Protein AF-A0A368FA22-F1 (afdb_monomer)

Organism: Ancylostoma caninum (NCBI:txid29170)

Sequence (167 aa):
MIFDVFRFVTGVINRKKVISFERFIWRFCRGKVFVRTADIGERTELFESKKTDDKAVFILFFSGEQLRSRVQKICNGFHGVIYNCPENTKERAHLLAQINAQVADMQNVINKTLDYRRKIIFAASLSVKKWTIMLLKLKSIFHTLNMFSVDVTHKCLIAECWVPTVD

Mean predicted aligned error: 8.81 Å

Structure (mmCIF, N/CA/C/O backbone):
data_AF-A0A368FA22-F1
#
_entry.id   AF-A0A368FA22-F1
#
loop_
_atom_site.group_PDB
_atom_site.id
_atom_site.type_symbol
_atom_site.label_atom_id
_atom_site.label_alt_id
_atom_site.label_comp_id
_atom_site.label_asym_id
_atom_site.label_entity_id
_atom_site.label_seq_id
_atom_site.pdbx_PDB_ins_code
_atom_site.Cartn_x
_atom_site.Cartn_y
_atom_site.Cartn_z
_atom_site.occupancy
_atom_site.B_iso_or_equiv
_atom_site.auth_seq_id
_atom_site.auth_comp_id
_atom_site.auth_asym_id
_atom_site.auth_atom_id
_atom_site.pdbx_PDB_model_num
ATOM 1 N N . MET A 1 1 ? -12.678 -6.305 46.153 1.00 34.00 1 MET A N 1
ATOM 2 C CA . MET A 1 1 ? -13.417 -5.340 45.314 1.00 34.00 1 MET A CA 1
ATOM 3 C C . MET A 1 1 ? -12.829 -5.438 43.909 1.00 34.00 1 MET A C 1
ATOM 5 O O . MET A 1 1 ? -11.773 -4.878 43.659 1.00 34.00 1 MET A O 1
ATOM 9 N N . ILE A 1 2 ? -13.394 -6.293 43.052 1.00 41.88 2 ILE A N 1
ATOM 10 C CA . ILE A 1 2 ? -12.909 -6.464 41.674 1.00 41.88 2 ILE A CA 1
ATOM 11 C C . ILE A 1 2 ? -13.526 -5.317 40.881 1.00 41.88 2 ILE A C 1
ATOM 13 O O . ILE A 1 2 ? -14.724 -5.331 40.619 1.00 41.88 2 ILE A O 1
ATOM 17 N N . PHE A 1 3 ? -12.738 -4.285 40.585 1.00 46.44 3 PHE A N 1
ATOM 18 C CA . PHE A 1 3 ? -13.146 -3.298 39.594 1.00 46.44 3 PHE A CA 1
ATOM 19 C C . PHE A 1 3 ? -13.283 -4.033 38.262 1.00 46.44 3 PHE A C 1
ATOM 21 O O . PHE A 1 3 ? -12.316 -4.609 37.764 1.00 46.44 3 PHE A O 1
ATOM 28 N N . ASP A 1 4 ? -14.496 -4.056 37.722 1.00 53.34 4 ASP A N 1
ATOM 29 C CA . ASP A 1 4 ? -14.777 -4.545 36.379 1.00 53.34 4 ASP A CA 1
ATOM 30 C C . ASP A 1 4 ? -14.056 -3.612 35.390 1.00 53.34 4 ASP A C 1
ATOM 32 O O . ASP A 1 4 ? -14.541 -2.531 35.052 1.00 53.34 4 ASP A O 1
ATOM 36 N N . VAL A 1 5 ? -12.822 -3.959 35.009 1.00 66.44 5 VAL A N 1
ATOM 37 C CA . VAL A 1 5 ? -12.033 -3.153 34.071 1.00 66.44 5 VAL A CA 1
ATOM 38 C C . VAL A 1 5 ? -12.689 -3.272 32.701 1.00 66.44 5 VAL A C 1
ATOM 40 O O . VAL A 1 5 ? -12.592 -4.311 32.045 1.00 66.44 5 VAL A O 1
ATOM 43 N N . PHE A 1 6 ? -13.361 -2.205 32.263 1.00 72.50 6 PHE A N 1
ATOM 44 C CA . PHE A 1 6 ? -13.891 -2.108 30.907 1.00 72.50 6 PHE A CA 1
ATOM 45 C C . PHE A 1 6 ? -12.752 -2.246 29.898 1.00 72.50 6 PHE A C 1
ATOM 47 O O . PHE A 1 6 ? -11.806 -1.460 29.893 1.00 72.50 6 PHE A O 1
ATOM 54 N N . ARG A 1 7 ? -12.860 -3.250 29.029 1.00 87.25 7 ARG A N 1
ATOM 55 C CA . ARG A 1 7 ? -11.934 -3.473 27.921 1.00 87.25 7 ARG A CA 1
ATOM 56 C C . ARG A 1 7 ? -12.570 -2.986 26.633 1.00 87.25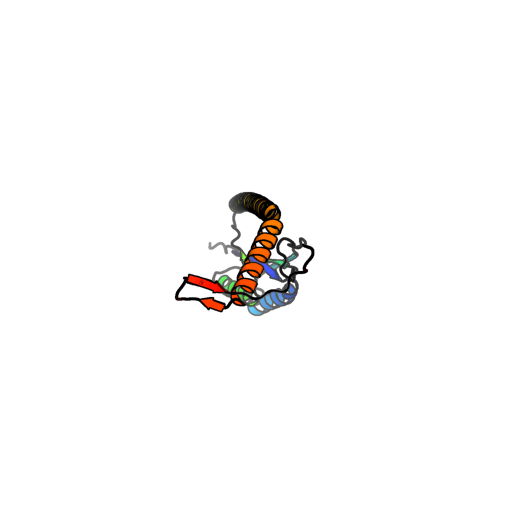 7 ARG A C 1
ATOM 58 O O . ARG A 1 7 ? -13.796 -2.917 26.507 1.00 87.25 7 ARG A O 1
ATOM 65 N N . PHE A 1 8 ? -11.728 -2.672 25.659 1.00 91.94 8 PHE A N 1
ATOM 66 C CA . PHE A 1 8 ? -12.205 -2.308 24.339 1.00 91.94 8 PHE A CA 1
ATOM 67 C C . PHE A 1 8 ? -11.395 -2.955 23.220 1.00 91.94 8 PHE A C 1
ATOM 69 O O . PHE A 1 8 ? -10.251 -3.372 23.395 1.00 91.94 8 PHE A O 1
ATOM 76 N N . VAL A 1 9 ? -12.020 -3.042 22.050 1.00 93.12 9 VAL A N 1
ATOM 77 C CA . VAL A 1 9 ? -11.388 -3.438 20.789 1.00 93.12 9 VAL A CA 1
ATOM 78 C C . VAL A 1 9 ? -11.662 -2.351 19.763 1.00 93.12 9 VAL A C 1
ATOM 80 O O . VAL A 1 9 ? -12.808 -1.938 19.586 1.00 93.12 9 VAL A O 1
ATOM 83 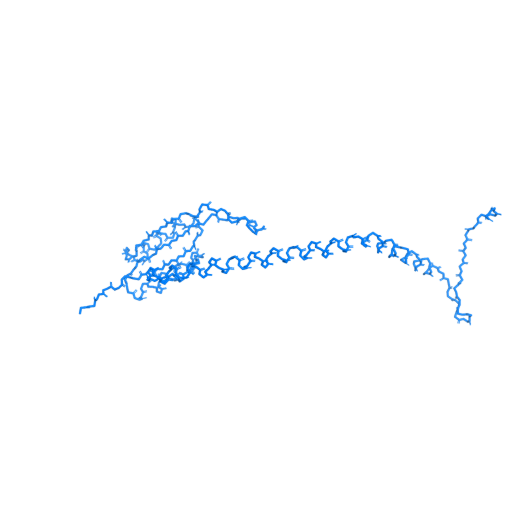N N . THR A 1 10 ? -10.612 -1.905 19.081 1.00 95.12 10 THR A N 1
ATOM 84 C CA . THR A 1 10 ? -10.684 -0.920 17.997 1.00 95.12 10 THR A CA 1
ATOM 85 C C . THR A 1 10 ? -10.340 -1.553 16.663 1.00 95.12 10 THR A C 1
ATOM 87 O O . THR A 1 10 ? -9.500 -2.451 16.591 1.00 95.12 10 THR A O 1
ATOM 90 N N . GLY A 1 11 ? -10.944 -1.064 15.589 1.00 94.81 11 GLY A N 1
ATOM 91 C CA . GLY A 1 11 ? -10.630 -1.548 14.256 1.00 94.81 11 GLY A CA 1
ATOM 92 C C . GLY A 1 11 ? -11.225 -0.704 13.143 1.00 94.81 11 GLY A C 1
ATOM 93 O O . GLY A 1 11 ? -11.843 0.332 13.383 1.00 94.81 11 GLY A O 1
ATOM 94 N N . VAL A 1 12 ? -11.022 -1.170 11.916 1.00 94.44 12 VAL A N 1
ATOM 95 C CA . VAL A 1 12 ? -11.534 -0.557 10.690 1.00 94.44 12 VAL A CA 1
ATOM 96 C C . VAL A 1 12 ? -12.355 -1.585 9.920 1.00 94.44 12 VAL A C 1
ATOM 98 O O . VAL A 1 12 ? -11.951 -2.740 9.784 1.00 94.44 12 VAL A O 1
ATOM 101 N N . ILE A 1 13 ? -13.506 -1.168 9.400 1.00 94.19 13 ILE A N 1
ATOM 102 C CA . ILE A 1 13 ? -14.427 -1.992 8.611 1.00 94.19 13 ILE A CA 1
ATOM 103 C C . ILE A 1 13 ? -14.883 -1.232 7.358 1.00 94.19 13 ILE A C 1
ATOM 105 O O . ILE A 1 13 ? -14.858 -0.004 7.315 1.00 94.19 13 ILE A O 1
ATOM 109 N N . ASN A 1 14 ? -15.308 -1.955 6.320 1.00 92.31 14 ASN A N 1
ATOM 110 C CA . ASN A 1 14 ? -15.964 -1.345 5.162 1.00 92.31 14 ASN A CA 1
ATOM 111 C C . ASN A 1 14 ? -17.293 -0.697 5.591 1.00 92.31 14 ASN A C 1
ATOM 113 O O . ASN A 1 14 ? -18.132 -1.349 6.222 1.00 92.31 14 ASN A O 1
ATOM 117 N N . ARG A 1 15 ? -17.506 0.563 5.202 1.00 92.06 15 ARG A N 1
ATOM 118 C CA . ARG A 1 15 ? -18.664 1.382 5.583 1.00 92.06 15 ARG A CA 1
ATOM 119 C C . ARG A 1 15 ? -19.997 0.725 5.223 1.00 92.06 15 ARG A C 1
ATOM 121 O O . ARG A 1 15 ? -20.938 0.762 6.009 1.00 92.06 15 ARG A O 1
ATOM 128 N N . LYS A 1 16 ? -20.057 0.006 4.097 1.00 92.69 16 LYS A N 1
ATOM 129 C CA . LYS A 1 16 ? -21.258 -0.727 3.649 1.00 92.69 16 LYS A CA 1
ATOM 130 C C . LYS A 1 16 ? -21.691 -1.828 4.623 1.00 92.69 16 LYS A C 1
ATOM 132 O O . LYS A 1 16 ? -22.843 -2.247 4.601 1.00 92.69 16 LYS A O 1
ATOM 137 N N . LYS A 1 17 ? -20.774 -2.322 5.461 1.00 93.88 17 LYS A N 1
ATOM 138 C CA . LYS A 1 17 ? -21.023 -3.410 6.416 1.00 93.88 17 LYS A CA 1
ATOM 139 C C . LYS A 1 17 ? -21.333 -2.921 7.831 1.00 93.88 17 LYS A C 1
ATOM 141 O O . LYS A 1 17 ? -21.720 -3.753 8.647 1.00 93.88 17 LYS A O 1
ATOM 146 N N . VAL A 1 18 ? -21.204 -1.622 8.122 1.00 95.12 18 VAL A N 1
ATOM 147 C CA . VAL A 1 18 ? -21.339 -1.059 9.482 1.00 95.12 18 VAL A CA 1
ATOM 148 C C . VAL A 1 18 ? -22.686 -1.415 10.113 1.00 95.12 18 VAL A C 1
ATOM 150 O O . VAL A 1 18 ? -22.717 -2.014 11.183 1.00 95.12 18 VAL A O 1
ATOM 153 N N . ILE A 1 19 ? -23.796 -1.166 9.412 1.00 95.75 19 ILE A N 1
ATOM 154 C CA . ILE A 1 19 ? -25.146 -1.428 9.942 1.00 95.75 19 ILE A CA 1
ATOM 155 C C . ILE A 1 19 ? -25.345 -2.922 10.248 1.00 95.75 19 ILE A C 1
ATOM 157 O O . ILE A 1 19 ? -25.886 -3.295 11.291 1.00 95.75 19 ILE A O 1
ATOM 161 N N . SER A 1 20 ? -24.905 -3.801 9.343 1.00 96.44 20 SER A N 1
ATOM 162 C CA . SER A 1 20 ? -25.000 -5.253 9.532 1.00 96.44 20 SER A CA 1
ATOM 163 C C . SER A 1 20 ? -24.121 -5.737 10.687 1.00 96.44 20 SER A C 1
ATOM 165 O O . SER A 1 20 ? -24.539 -6.607 11.449 1.00 96.44 20 SER A O 1
ATOM 167 N N . PHE A 1 21 ? -22.931 -5.157 10.834 1.00 96.25 21 PHE A N 1
ATOM 168 C CA . PHE A 1 21 ? -21.982 -5.456 11.901 1.00 96.25 21 PHE A CA 1
ATOM 169 C C . PHE A 1 21 ? -22.537 -5.080 13.279 1.00 96.25 21 PHE A C 1
ATOM 171 O O . PHE A 1 21 ? -22.571 -5.928 14.172 1.00 96.25 21 PHE A O 1
ATOM 178 N N . GLU A 1 22 ? -23.063 -3.863 13.438 1.00 94.81 22 GLU A N 1
ATOM 179 C CA . GLU A 1 22 ? -23.681 -3.402 14.688 1.00 94.81 22 GLU A CA 1
ATOM 180 C C . GLU A 1 22 ? -24.867 -4.278 15.098 1.00 94.81 22 GLU A C 1
ATOM 182 O O . GLU A 1 22 ? -24.942 -4.751 16.236 1.00 94.81 22 GLU A O 1
ATOM 187 N N . ARG A 1 23 ? -25.773 -4.569 14.154 1.00 94.94 23 ARG A N 1
ATOM 188 C CA . ARG A 1 23 ? -26.931 -5.443 14.399 1.00 94.94 23 ARG A CA 1
ATOM 189 C C . ARG A 1 23 ? -26.506 -6.851 14.805 1.00 94.94 23 ARG A C 1
ATOM 191 O O . ARG A 1 23 ? -27.140 -7.449 15.677 1.00 94.94 23 ARG A O 1
ATOM 198 N N . PHE A 1 24 ? -25.462 -7.393 14.179 1.00 95.69 24 PHE A N 1
ATOM 199 C CA . PHE A 1 24 ? -24.959 -8.724 14.503 1.00 95.69 24 PHE A CA 1
ATOM 200 C C . PHE A 1 24 ? -24.349 -8.765 15.904 1.00 95.69 24 PHE A C 1
ATOM 202 O O . PHE A 1 24 ? -24.705 -9.644 16.688 1.00 95.69 24 PHE A O 1
ATOM 209 N N . ILE A 1 25 ? -23.495 -7.794 16.249 1.00 94.62 25 ILE A N 1
ATOM 210 C CA . ILE A 1 25 ? -22.918 -7.676 17.594 1.00 94.62 25 ILE A CA 1
ATOM 211 C C . ILE A 1 25 ? -24.022 -7.569 18.640 1.00 94.62 25 ILE A C 1
ATOM 213 O O . ILE A 1 25 ? -24.014 -8.329 19.608 1.00 94.62 25 ILE A O 1
ATOM 217 N N . TRP A 1 26 ? -25.004 -6.691 18.429 1.00 92.69 26 TRP A N 1
ATOM 218 C CA . TRP A 1 26 ? -26.107 -6.507 19.369 1.00 92.69 26 TRP A CA 1
ATOM 219 C C . TRP A 1 26 ? -26.850 -7.818 19.654 1.00 92.69 26 TRP A C 1
ATOM 221 O O . TRP A 1 26 ? -27.044 -8.190 20.815 1.00 92.69 26 TRP A O 1
ATOM 231 N N . ARG A 1 27 ? -27.215 -8.555 18.596 1.00 93.88 27 ARG A N 1
ATOM 232 C CA . ARG A 1 27 ? -27.946 -9.828 18.696 1.00 93.88 27 ARG A CA 1
ATOM 233 C C . ARG A 1 27 ? -27.102 -10.937 19.319 1.00 93.88 27 ARG A C 1
ATOM 235 O O . ARG A 1 27 ? -27.565 -11.616 20.233 1.00 93.88 27 ARG A O 1
ATOM 242 N N . PHE A 1 28 ? -25.870 -11.120 18.852 1.00 92.25 28 PHE A N 1
ATOM 243 C CA . PHE A 1 28 ? -25.010 -12.220 19.288 1.00 92.25 28 PHE A CA 1
ATOM 244 C C . PHE A 1 28 ? -24.509 -12.026 20.724 1.00 92.25 28 PHE A C 1
ATOM 246 O O . PHE A 1 28 ? -24.456 -12.972 21.512 1.00 92.25 28 PHE A O 1
ATOM 253 N N . CYS A 1 29 ? -24.184 -10.788 21.093 1.00 90.81 29 CYS A N 1
ATOM 254 C CA . CYS A 1 29 ? -23.708 -10.444 22.428 1.00 90.81 29 CYS A CA 1
ATOM 255 C C . CYS A 1 29 ? -24.840 -10.087 23.404 1.00 90.81 29 CYS A C 1
ATOM 257 O O . CYS A 1 29 ? -24.549 -9.780 24.559 1.00 90.81 29 CYS A O 1
ATOM 259 N N . ARG A 1 30 ? -26.113 -10.155 22.979 1.00 91.31 30 ARG A N 1
ATOM 260 C CA . ARG A 1 30 ? -27.308 -9.867 23.797 1.00 91.31 30 ARG A CA 1
ATOM 261 C C . ARG A 1 30 ? -27.236 -8.500 24.495 1.00 91.31 30 ARG A C 1
ATOM 263 O O . ARG A 1 30 ? -27.478 -8.403 25.693 1.00 91.31 30 ARG A O 1
ATOM 270 N N . GLY A 1 31 ? -26.815 -7.469 23.763 1.00 88.88 31 GLY A N 1
ATOM 271 C CA . GLY A 1 31 ? -26.686 -6.101 24.283 1.00 88.88 31 GLY A CA 1
ATOM 272 C C . GLY A 1 31 ? -25.536 -5.856 25.272 1.00 88.88 31 GLY A C 1
ATOM 273 O O . GLY A 1 31 ? -25.431 -4.762 25.810 1.00 88.88 31 GLY A O 1
ATOM 274 N N . LYS A 1 32 ? -24.643 -6.831 25.503 1.00 90.62 32 LYS A N 1
ATOM 275 C CA . LYS A 1 32 ? -23.499 -6.692 26.433 1.00 90.62 32 LYS A CA 1
ATOM 276 C C . LYS A 1 32 ? -22.282 -5.954 25.858 1.00 90.62 32 LYS A C 1
ATOM 278 O O . LYS A 1 32 ? -21.273 -5.826 26.545 1.00 90.62 32 LYS A O 1
ATOM 283 N N . VAL A 1 33 ? -22.342 -5.540 24.593 1.00 92.88 33 VAL A N 1
ATOM 284 C CA . VAL A 1 33 ? -21.248 -4.849 23.897 1.00 92.88 33 VAL A CA 1
ATOM 285 C C . VAL A 1 33 ? -21.770 -3.514 23.394 1.00 92.88 33 VAL A C 1
ATOM 287 O O . VAL A 1 33 ? -22.756 -3.477 22.657 1.00 92.88 33 VAL A O 1
ATOM 290 N N . PHE A 1 34 ? -21.097 -2.433 23.776 1.00 93.38 34 PHE A N 1
ATOM 291 C CA . PHE A 1 34 ? -21.415 -1.087 23.314 1.00 93.38 34 PHE A CA 1
ATOM 292 C C . PHE A 1 34 ? -20.552 -0.740 22.100 1.00 93.38 34 PHE A C 1
ATOM 294 O O . PHE A 1 34 ? -19.325 -0.829 22.166 1.00 93.38 34 PHE A O 1
ATOM 301 N N . VAL A 1 35 ? -21.192 -0.369 20.991 1.00 95.12 35 VAL A N 1
ATOM 302 C CA . VAL A 1 35 ? -20.535 -0.102 19.704 1.00 95.12 35 VAL A CA 1
ATOM 303 C C . VAL A 1 35 ? -20.581 1.388 19.399 1.00 95.12 35 VAL A C 1
ATOM 305 O O . VAL A 1 35 ? -21.622 2.027 19.548 1.00 95.12 35 VAL A O 1
ATOM 308 N N . ARG A 1 36 ? -19.455 1.949 18.957 1.00 96.19 36 ARG A N 1
ATOM 309 C CA . ARG A 1 36 ? -19.393 3.284 18.356 1.00 96.19 36 ARG A CA 1
ATOM 310 C C . ARG A 1 36 ? -18.599 3.210 17.067 1.00 96.19 36 ARG A C 1
ATOM 312 O O . ARG A 1 36 ? -17.526 2.608 17.042 1.00 96.19 36 ARG A O 1
ATOM 319 N N . THR A 1 37 ? -19.098 3.862 16.028 1.00 96.12 37 THR A N 1
ATOM 320 C CA . THR A 1 37 ? -18.416 3.967 14.739 1.00 96.12 37 THR A CA 1
ATOM 321 C C . THR A 1 37 ? -18.240 5.420 14.334 1.00 96.12 37 THR A C 1
ATOM 323 O O . THR A 1 37 ? -19.046 6.274 14.700 1.00 96.12 37 THR A O 1
ATOM 326 N N . ALA A 1 38 ? -17.194 5.697 13.564 1.00 95.94 38 ALA A N 1
ATOM 327 C CA . ALA A 1 38 ? -17.002 6.972 12.891 1.00 95.94 38 ALA A CA 1
ATOM 328 C C . ALA A 1 38 ? -16.481 6.724 11.474 1.00 95.94 38 ALA A C 1
ATOM 330 O O . ALA A 1 38 ? -15.644 5.850 11.245 1.00 95.94 38 ALA A O 1
ATOM 331 N N . ASP A 1 39 ? -17.002 7.475 10.514 1.00 93.69 39 ASP A N 1
ATOM 332 C CA . ASP A 1 39 ? -16.639 7.308 9.112 1.00 93.69 39 ASP A CA 1
ATOM 333 C C . ASP A 1 39 ? -15.273 7.934 8.815 1.00 93.69 39 ASP A C 1
ATOM 335 O O . ASP A 1 39 ? -14.950 9.011 9.316 1.00 93.69 39 ASP A O 1
ATOM 339 N N . ILE A 1 40 ? -14.471 7.268 7.983 1.00 90.00 40 ILE A N 1
ATOM 340 C CA . ILE A 1 40 ? -13.205 7.816 7.490 1.00 90.00 40 ILE A CA 1
ATOM 341 C C . ILE A 1 40 ? -13.521 8.602 6.216 1.00 90.00 40 ILE A C 1
ATOM 343 O O . ILE A 1 40 ? -13.903 8.017 5.204 1.00 90.00 40 ILE A O 1
ATOM 347 N N . GLY A 1 41 ? -13.401 9.931 6.287 1.00 80.44 41 GLY A N 1
ATOM 348 C CA . GLY A 1 41 ? -13.704 10.825 5.164 1.00 80.44 41 GLY A CA 1
ATOM 349 C C . GLY A 1 41 ? -12.612 10.878 4.091 1.00 80.44 41 GLY A C 1
ATOM 350 O O . GLY A 1 41 ? -12.910 11.130 2.926 1.00 80.44 41 GLY A O 1
ATOM 351 N N . GLU A 1 42 ? -11.358 10.621 4.463 1.00 75.25 42 GLU A N 1
ATOM 352 C CA . GLU A 1 42 ? -10.227 10.665 3.536 1.00 75.25 42 GLU A CA 1
ATOM 353 C C . GLU A 1 42 ? -10.194 9.422 2.641 1.00 75.25 42 GLU A C 1
ATOM 355 O O . GLU A 1 42 ? -10.048 8.287 3.105 1.00 75.25 42 GLU A O 1
ATOM 360 N N . ARG A 1 43 ? -10.294 9.635 1.326 1.00 63.91 43 ARG A N 1
ATOM 361 C CA . ARG A 1 43 ? -10.047 8.584 0.340 1.00 63.91 43 ARG A CA 1
ATOM 362 C C . ARG A 1 43 ? -8.545 8.355 0.244 1.00 63.91 43 ARG A C 1
ATOM 364 O O . ARG A 1 43 ? -7.791 9.247 -0.123 1.00 63.91 43 ARG A O 1
ATOM 371 N N 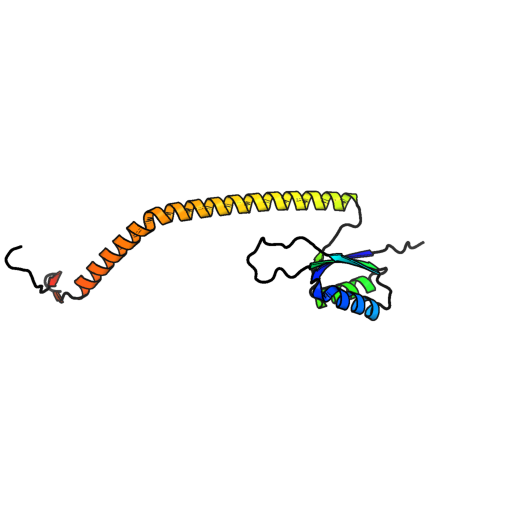. THR A 1 44 ? -8.095 7.146 0.568 1.00 58.69 44 THR A N 1
ATOM 372 C CA . THR A 1 44 ? -6.699 6.757 0.345 1.00 58.69 44 THR A CA 1
ATOM 373 C C . THR A 1 44 ? -6.476 6.555 -1.156 1.00 58.69 44 THR A C 1
ATOM 375 O O . THR A 1 44 ? -6.739 5.481 -1.688 1.00 58.69 44 THR A O 1
ATOM 378 N N . GLU A 1 45 ? -6.023 7.596 -1.850 1.00 55.50 45 GLU A N 1
ATOM 379 C CA . GLU A 1 45 ? -5.727 7.573 -3.296 1.00 55.50 45 GLU A CA 1
ATOM 380 C C . GLU A 1 45 ? -4.343 6.980 -3.621 1.00 55.50 45 GLU A C 1
ATOM 382 O O . GLU A 1 45 ? -3.992 6.794 -4.781 1.00 55.50 45 GLU A O 1
ATOM 387 N N . LEU A 1 46 ? -3.547 6.655 -2.596 1.00 51.59 46 LEU A N 1
ATOM 388 C CA . LEU A 1 46 ? -2.111 6.374 -2.723 1.00 51.59 46 LEU A CA 1
ATOM 389 C C . LEU A 1 46 ? -1.740 5.056 -3.414 1.00 51.59 46 LEU A C 1
ATOM 391 O O . LEU A 1 46 ? -0.564 4.828 -3.686 1.00 51.59 46 LEU A O 1
ATOM 395 N N . PHE A 1 47 ? -2.707 4.204 -3.737 1.00 46.00 47 PHE A N 1
ATOM 396 C CA . PHE A 1 47 ? -2.451 3.009 -4.528 1.00 46.00 47 PHE A CA 1
ATOM 397 C C . PHE A 1 47 ? -3.563 2.870 -5.556 1.00 46.00 47 PHE A C 1
ATOM 399 O O . PHE A 1 47 ? -4.735 2.860 -5.186 1.00 46.00 47 PHE A O 1
ATOM 406 N N . GLU A 1 48 ? -3.192 2.734 -6.831 1.00 47.22 48 GLU A N 1
ATOM 407 C CA . GLU A 1 48 ? -4.061 2.446 -7.984 1.00 47.22 48 GLU A CA 1
ATOM 408 C C . GLU A 1 48 ? -4.746 1.063 -7.878 1.00 47.22 48 GLU A C 1
ATOM 410 O O . GLU A 1 48 ? -4.807 0.285 -8.828 1.00 47.22 48 GLU A O 1
ATOM 415 N N . SER A 1 49 ? -5.271 0.712 -6.707 1.00 47.12 49 SER A N 1
ATOM 416 C CA . SER A 1 49 ? -6.131 -0.440 -6.531 1.00 47.12 49 SER A CA 1
ATOM 417 C C . SER A 1 49 ? -7.569 0.019 -6.714 1.00 47.12 49 SER A C 1
ATOM 419 O O . SER A 1 49 ? -8.147 0.724 -5.886 1.00 47.12 49 SER A O 1
ATOM 421 N N . LYS A 1 50 ? -8.134 -0.371 -7.858 1.00 51.75 50 LYS A N 1
ATOM 422 C CA . LYS A 1 50 ? -9.561 -0.295 -8.178 1.00 51.75 50 LYS A CA 1
ATOM 423 C C . LYS A 1 50 ? -10.406 -0.591 -6.923 1.00 51.75 50 LYS A C 1
ATOM 425 O O . LYS A 1 50 ? -10.391 -1.715 -6.433 1.00 51.75 50 LYS A O 1
ATOM 430 N N . LYS A 1 51 ? -11.189 0.414 -6.502 1.00 54.69 51 LYS A N 1
ATOM 431 C CA . LYS A 1 51 ? -12.046 0.515 -5.298 1.00 54.69 51 LYS A CA 1
ATOM 432 C C . LYS A 1 51 ? -11.322 0.967 -4.027 1.00 54.69 51 LYS A C 1
ATOM 434 O O . LYS A 1 51 ? -11.018 0.176 -3.136 1.00 54.69 51 LYS A O 1
ATOM 439 N N . THR A 1 52 ? -11.228 2.284 -3.869 1.00 59.44 52 THR A N 1
ATOM 440 C CA . THR A 1 52 ? -11.246 2.928 -2.552 1.00 59.44 52 THR A CA 1
ATOM 441 C C . THR A 1 52 ? -12.623 2.672 -1.933 1.00 59.44 52 THR A C 1
ATOM 443 O O . THR A 1 52 ? -13.547 3.468 -2.068 1.00 59.44 52 THR A O 1
ATOM 446 N N . ASP A 1 53 ? -12.819 1.488 -1.355 1.00 73.75 53 ASP A N 1
ATOM 447 C CA . ASP A 1 53 ? -14.025 1.209 -0.583 1.00 73.75 53 ASP A CA 1
ATOM 448 C C . ASP A 1 53 ? -14.035 2.142 0.631 1.00 73.75 53 ASP A C 1
ATOM 450 O O . ASP A 1 53 ? -13.080 2.137 1.409 1.00 73.75 53 ASP A O 1
ATOM 454 N N . ASP A 1 54 ? -15.104 2.927 0.795 1.00 86.44 54 ASP A N 1
ATOM 455 C CA . ASP A 1 54 ? -15.284 3.782 1.968 1.00 86.44 54 ASP A CA 1
ATOM 456 C C . ASP A 1 54 ? -15.171 2.934 3.244 1.00 86.44 54 ASP A C 1
ATOM 458 O O . ASP A 1 54 ? -15.777 1.859 3.367 1.00 86.44 54 ASP A O 1
ATOM 462 N N . LYS A 1 55 ? -14.387 3.413 4.209 1.00 90.31 55 LYS A N 1
ATOM 463 C CA . LYS A 1 55 ? -14.128 2.719 5.475 1.00 90.31 55 LYS A CA 1
ATOM 464 C C . LYS A 1 55 ? -14.686 3.515 6.649 1.00 90.31 55 LYS A C 1
ATOM 466 O O . LYS A 1 55 ? -14.862 4.726 6.576 1.00 90.31 55 LYS A O 1
ATOM 471 N N . ALA A 1 56 ? -14.936 2.817 7.746 1.00 93.62 56 ALA A N 1
ATOM 472 C CA . ALA A 1 56 ? -15.291 3.394 9.031 1.00 93.62 56 ALA A CA 1
ATOM 473 C C . ALA A 1 56 ? -14.420 2.768 10.125 1.00 93.62 56 ALA A C 1
ATOM 475 O O . ALA A 1 56 ? -14.119 1.571 10.085 1.00 93.62 56 ALA A O 1
ATOM 476 N N . VAL A 1 57 ? -14.017 3.573 11.102 1.00 95.88 57 VAL A N 1
ATOM 477 C CA . VAL A 1 57 ? -13.437 3.093 12.358 1.00 95.88 57 VAL A CA 1
ATOM 478 C C . VAL A 1 57 ? -14.550 2.678 13.308 1.00 95.88 57 VAL A C 1
ATOM 480 O O . VAL A 1 57 ? -15.624 3.278 13.334 1.00 95.88 57 VAL A O 1
ATOM 483 N N . PHE A 1 58 ? -14.279 1.665 14.120 1.00 96.00 58 PHE A N 1
ATOM 484 C CA . PHE A 1 58 ? -15.164 1.228 15.187 1.00 96.00 58 PHE A CA 1
ATOM 485 C C . PHE A 1 58 ? -14.399 1.052 16.500 1.00 96.00 58 PHE A C 1
ATOM 487 O O . PHE A 1 58 ? -13.214 0.709 16.512 1.00 96.00 58 PHE A O 1
ATOM 494 N N . ILE A 1 59 ? -15.109 1.237 17.609 1.00 95.38 59 ILE A N 1
ATOM 495 C CA . ILE A 1 59 ? -14.681 0.870 18.956 1.00 95.38 59 ILE A CA 1
ATOM 496 C C . ILE A 1 59 ? -15.802 0.087 19.646 1.00 95.38 59 ILE A C 1
ATOM 498 O O . ILE A 1 59 ? -16.978 0.453 19.575 1.00 95.38 59 ILE A O 1
ATOM 502 N N . LEU A 1 60 ? -15.430 -1.023 20.279 1.00 94.75 60 LEU A N 1
ATOM 503 C CA . LEU A 1 60 ? -16.330 -1.956 20.954 1.00 94.75 60 LEU A CA 1
ATOM 504 C C . LEU A 1 60 ? -15.940 -2.034 22.419 1.00 94.75 60 LEU A C 1
ATOM 506 O O . LEU A 1 60 ? -14.833 -2.476 22.712 1.00 94.75 60 LEU A O 1
ATOM 510 N N . PHE A 1 61 ? -16.838 -1.654 23.320 1.00 93.25 61 PHE A N 1
ATOM 511 C CA . PHE A 1 61 ? -16.628 -1.743 24.763 1.00 93.25 61 PHE A CA 1
ATOM 512 C C . PHE A 1 61 ? -17.356 -2.957 25.332 1.00 93.25 61 PHE A C 1
ATOM 514 O O . PHE A 1 61 ? -18.515 -3.209 24.991 1.00 93.25 61 PHE A O 1
ATOM 521 N N . PHE A 1 62 ? -16.688 -3.705 26.204 1.00 91.94 62 PHE A N 1
ATOM 522 C CA . PHE A 1 62 ? -17.241 -4.885 26.865 1.00 91.94 62 PHE A CA 1
ATOM 523 C C . PHE A 1 62 ? -16.544 -5.140 28.208 1.00 91.94 62 PHE A C 1
ATOM 525 O O . PHE A 1 62 ? -15.431 -4.669 28.444 1.00 91.94 62 PHE A O 1
ATOM 532 N N . SER A 1 63 ? -17.191 -5.920 29.075 1.00 89.88 63 SER A N 1
ATOM 533 C CA . SER A 1 63 ? -16.551 -6.495 30.262 1.00 89.88 63 SER A CA 1
ATOM 534 C C . SER A 1 63 ? -16.396 -8.014 30.108 1.00 89.88 63 SER A C 1
ATOM 536 O O . SER A 1 63 ? -17.283 -8.691 29.584 1.00 89.88 63 SER A O 1
ATOM 538 N N . GLY A 1 64 ? -15.262 -8.547 30.569 1.00 84.56 64 GLY A N 1
ATOM 539 C CA . GLY A 1 64 ? -14.982 -9.980 30.647 1.00 84.56 64 GLY A CA 1
ATOM 540 C C . GLY A 1 64 ? -14.289 -10.584 29.418 1.00 84.56 64 GLY A C 1
ATOM 541 O O . GLY A 1 64 ? -14.617 -10.306 28.263 1.00 84.56 64 GLY A O 1
ATOM 542 N N . GLU A 1 65 ? -13.349 -11.496 29.674 1.00 82.31 65 GLU A N 1
ATOM 543 C CA . GLU A 1 65 ? -12.468 -12.083 28.651 1.00 82.31 65 GLU A CA 1
ATOM 544 C C . GLU A 1 65 ? -13.210 -12.992 27.651 1.00 82.31 65 GLU A C 1
ATOM 546 O O . GLU A 1 65 ? -12.876 -13.061 26.467 1.00 82.31 65 GLU A O 1
ATOM 551 N N . GLN A 1 66 ? -14.296 -13.643 28.084 1.00 84.88 66 GLN A N 1
ATOM 552 C CA . GLN A 1 66 ? -15.111 -14.470 27.189 1.00 84.88 66 GLN A CA 1
ATOM 553 C C . GLN A 1 66 ? -15.748 -13.655 26.054 1.00 84.88 66 GLN A C 1
ATOM 555 O O . GLN A 1 66 ? -15.890 -14.163 24.939 1.00 84.88 66 GLN A O 1
ATOM 560 N N . LEU A 1 67 ? -16.123 -12.396 26.311 1.00 87.50 67 LEU A N 1
ATOM 561 C CA . LEU A 1 67 ? -16.690 -11.519 25.286 1.00 87.50 67 LEU A CA 1
ATOM 562 C C . LEU A 1 67 ? -15.624 -11.049 24.294 1.00 87.50 67 LEU A C 1
ATOM 564 O O . LEU A 1 67 ? -15.926 -10.971 23.104 1.00 87.50 67 LEU A O 1
ATOM 568 N N . ARG A 1 68 ? -14.374 -10.855 24.736 1.00 89.12 68 ARG A N 1
ATOM 569 C CA . ARG A 1 68 ? -13.249 -10.482 23.864 1.00 89.12 68 ARG A CA 1
ATOM 570 C C . ARG A 1 68 ? -13.075 -11.460 22.705 1.00 89.12 68 ARG A C 1
ATOM 572 O O . ARG A 1 68 ? -13.098 -11.055 21.545 1.00 89.12 68 ARG A O 1
ATOM 579 N N . SER A 1 69 ? -12.952 -12.752 23.013 1.00 90.19 69 SER A N 1
ATOM 580 C CA . SER A 1 69 ? -12.737 -13.791 21.995 1.00 90.19 69 SER A CA 1
ATOM 581 C C . SER A 1 69 ? -13.911 -13.907 21.014 1.00 90.19 69 SER A C 1
ATOM 583 O O . SER A 1 69 ? -13.710 -14.120 19.818 1.00 90.19 69 SER A O 1
ATOM 585 N N . ARG A 1 70 ? -15.150 -13.719 21.494 1.00 90.69 70 ARG A N 1
ATOM 586 C CA . ARG A 1 70 ? -16.355 -13.705 20.651 1.00 90.69 70 ARG A CA 1
ATOM 587 C C . ARG A 1 70 ? -16.356 -12.505 19.713 1.00 90.69 70 ARG A C 1
ATOM 589 O O . ARG A 1 70 ? -16.543 -12.682 18.515 1.00 90.69 70 ARG A O 1
ATOM 596 N N . VAL A 1 71 ? -16.104 -11.310 20.238 1.00 92.44 71 VAL A N 1
ATOM 597 C CA . VAL A 1 71 ? -16.070 -10.070 19.456 1.00 92.44 71 VAL A CA 1
ATOM 598 C C . VAL A 1 71 ? -14.971 -10.116 18.393 1.00 92.44 71 VAL A C 1
ATOM 600 O O . VAL A 1 71 ? -15.238 -9.786 17.242 1.00 92.44 71 VAL A O 1
ATOM 603 N N . GLN A 1 72 ? -13.776 -10.612 18.723 1.00 92.56 72 GLN A N 1
ATOM 604 C CA . GLN A 1 72 ? -12.694 -10.780 17.745 1.00 92.56 72 GLN A CA 1
ATOM 605 C C . GLN A 1 72 ? -13.092 -11.704 16.585 1.00 92.56 72 GLN A C 1
ATOM 607 O O . GLN A 1 72 ? -12.831 -11.380 15.427 1.00 92.56 72 GLN A O 1
ATOM 612 N N . LYS A 1 73 ? -13.783 -12.818 16.866 1.00 93.19 73 LYS A N 1
ATOM 613 C CA . LYS A 1 73 ? -14.308 -13.711 15.818 1.00 93.19 73 LYS A CA 1
ATOM 614 C C . LYS A 1 73 ? -15.324 -13.005 14.918 1.00 93.19 73 LYS A C 1
ATOM 616 O O . LYS A 1 73 ? -15.286 -13.201 13.706 1.00 93.19 73 LYS A O 1
ATOM 621 N N . ILE A 1 74 ? -16.191 -12.164 15.487 1.00 94.31 74 ILE A N 1
ATOM 622 C CA . ILE A 1 74 ? -17.156 -11.368 14.714 1.00 94.31 74 ILE A CA 1
ATOM 623 C C . ILE A 1 74 ? -16.422 -10.362 13.823 1.00 94.31 74 ILE A C 1
ATOM 625 O O . ILE A 1 74 ? -16.684 -10.319 12.625 1.00 94.31 74 ILE A O 1
ATOM 629 N N . CYS A 1 75 ? -15.469 -9.600 14.368 1.00 94.00 75 CYS A N 1
ATOM 630 C CA . CYS A 1 75 ? -14.656 -8.659 13.595 1.00 94.00 75 CYS A CA 1
ATOM 631 C C . CYS A 1 75 ? -13.976 -9.348 12.405 1.00 94.00 75 CYS A C 1
ATOM 633 O O . CYS A 1 75 ? -14.104 -8.878 11.276 1.00 94.00 75 CYS A O 1
ATOM 635 N N . ASN A 1 76 ? -13.346 -10.504 12.634 1.00 93.50 76 ASN A N 1
ATOM 636 C CA . ASN A 1 76 ? -12.698 -11.279 11.576 1.00 93.50 76 ASN A CA 1
ATOM 637 C C . ASN A 1 76 ? -13.706 -11.767 10.520 1.00 93.50 76 ASN A C 1
ATOM 639 O O . ASN A 1 76 ? -13.443 -11.644 9.326 1.00 93.50 76 ASN A O 1
ATOM 643 N N . GLY A 1 77 ? -14.881 -12.254 10.936 1.00 94.25 77 GLY A N 1
ATOM 644 C CA . GLY A 1 77 ? -15.939 -12.705 10.022 1.00 94.25 77 GLY A CA 1
ATOM 645 C C . GLY A 1 77 ? -16.518 -11.591 9.143 1.00 94.25 77 GLY A C 1
ATOM 646 O O . GLY A 1 77 ? -16.911 -11.832 8.006 1.00 94.25 77 GLY A O 1
ATOM 647 N N . PHE A 1 78 ? -16.517 -10.348 9.626 1.00 94.12 78 PHE A N 1
ATOM 648 C CA . PHE A 1 78 ? -16.921 -9.179 8.839 1.00 94.12 78 PHE A CA 1
ATOM 649 C C . PHE A 1 78 ? -15.789 -8.592 7.978 1.00 94.12 78 PHE A C 1
ATOM 651 O O . PHE A 1 78 ? -16.023 -7.632 7.234 1.00 94.12 78 PHE A O 1
ATOM 658 N N . HIS A 1 79 ? -14.596 -9.197 8.016 1.00 91.25 79 HIS A N 1
ATOM 659 C CA . HIS A 1 79 ? -13.356 -8.684 7.426 1.00 91.25 79 HIS A CA 1
ATOM 660 C C . HIS A 1 79 ? -12.958 -7.308 7.984 1.00 91.25 79 HIS A C 1
ATOM 662 O O . HIS A 1 79 ? -12.457 -6.450 7.257 1.00 91.25 79 HIS A O 1
ATOM 668 N N . GLY A 1 80 ? -13.228 -7.079 9.270 1.00 91.62 80 GLY A N 1
ATOM 669 C CA . GLY A 1 80 ? -12.723 -5.930 10.007 1.00 91.62 80 GLY A CA 1
ATOM 670 C C . GLY A 1 80 ? -11.274 -6.161 10.431 1.00 91.62 80 GLY A C 1
ATOM 671 O O . GLY A 1 80 ? -10.933 -7.231 10.933 1.00 91.62 80 GLY A O 1
ATOM 672 N N . VAL A 1 81 ? -10.425 -5.153 10.250 1.00 92.62 81 VAL A N 1
ATOM 673 C CA . VAL A 1 81 ? -9.029 -5.182 10.705 1.00 92.62 81 VAL A CA 1
ATOM 674 C C . VAL A 1 81 ? -8.971 -4.607 12.112 1.00 92.62 81 VAL A C 1
ATOM 676 O O . VAL A 1 81 ? -9.390 -3.472 12.332 1.00 92.62 81 VAL A O 1
ATOM 679 N N . ILE A 1 82 ? -8.474 -5.391 13.065 1.00 93.88 82 ILE A N 1
ATOM 680 C CA . ILE A 1 82 ? -8.340 -4.981 14.466 1.00 93.88 82 ILE A CA 1
ATOM 681 C C . ILE A 1 82 ? -6.974 -4.327 14.677 1.00 93.88 82 ILE A C 1
ATOM 683 O O . ILE A 1 82 ? -5.956 -4.863 14.244 1.00 93.88 82 ILE A O 1
ATOM 687 N N . TYR A 1 83 ? -6.958 -3.209 15.400 1.00 92.56 83 TYR A N 1
ATOM 688 C CA . TYR A 1 83 ? -5.741 -2.528 15.830 1.00 92.56 83 TYR A CA 1
ATOM 689 C C . TYR A 1 83 ? -5.638 -2.535 17.354 1.00 92.56 83 TYR A C 1
ATOM 691 O O . TYR A 1 83 ? -6.611 -2.243 18.054 1.00 92.56 83 TYR A O 1
ATOM 699 N N . ASN A 1 84 ? -4.442 -2.834 17.864 1.00 88.81 84 ASN A N 1
ATOM 700 C CA . ASN A 1 84 ? -4.141 -2.768 19.290 1.00 88.81 84 ASN A CA 1
ATOM 701 C C . ASN A 1 84 ? -3.867 -1.314 19.683 1.00 88.81 84 ASN A C 1
ATOM 703 O O . ASN A 1 84 ? -2.768 -0.804 19.481 1.00 88.81 84 ASN A O 1
ATOM 707 N N . CYS A 1 85 ? -4.878 -0.644 20.231 1.00 89.44 85 CYS A N 1
ATOM 708 C CA . CYS A 1 85 ? -4.743 0.709 20.755 1.00 89.44 85 CYS A CA 1
ATOM 709 C C . CYS A 1 85 ? -4.484 0.659 22.276 1.00 89.44 85 CYS A C 1
ATOM 711 O O . CYS A 1 85 ? -5.273 0.029 22.985 1.00 89.44 85 CYS A O 1
ATOM 713 N N . PRO A 1 86 ? -3.411 1.295 22.790 1.00 91.25 86 PRO A N 1
ATOM 714 C CA . PRO A 1 86 ? -3.142 1.366 24.225 1.00 91.25 86 PRO A CA 1
ATOM 715 C C . PRO A 1 86 ? -4.285 2.025 25.005 1.00 91.25 86 PRO A C 1
ATOM 717 O O . PRO A 1 86 ? -4.875 3.013 24.556 1.00 91.25 86 PRO A O 1
ATOM 720 N N . GLU A 1 87 ? -4.574 1.509 26.200 1.00 86.69 87 GLU A N 1
ATOM 721 C CA . GLU A 1 87 ? -5.625 2.048 27.075 1.00 86.69 87 GLU A CA 1
ATOM 722 C C . GLU A 1 87 ? -5.194 3.398 27.683 1.00 86.69 87 GLU A C 1
ATOM 724 O O . GLU A 1 87 ? -5.984 4.345 27.752 1.00 86.69 87 GLU A O 1
ATOM 729 N N . ASN A 1 88 ? -3.912 3.524 28.044 1.00 90.12 88 ASN A N 1
ATOM 730 C CA . ASN A 1 88 ? -3.338 4.723 28.645 1.00 90.12 88 ASN A CA 1
ATOM 731 C C . ASN A 1 88 ? -3.144 5.847 27.612 1.00 90.12 88 ASN A C 1
ATOM 733 O O . ASN A 1 88 ? -2.521 5.672 26.563 1.00 90.12 88 ASN A O 1
ATOM 737 N N . THR A 1 89 ? -3.636 7.045 27.931 1.00 91.06 89 THR A N 1
ATOM 738 C CA . THR A 1 89 ? -3.510 8.239 27.081 1.00 91.06 89 THR A CA 1
ATOM 739 C C . THR A 1 89 ? -2.053 8.584 26.769 1.00 91.06 89 THR A C 1
ATOM 741 O O . THR A 1 89 ? -1.751 8.929 25.628 1.00 91.06 89 THR A O 1
ATOM 744 N N . LYS A 1 90 ? -1.137 8.443 27.739 1.00 93.94 90 LYS A N 1
ATOM 745 C CA . LYS A 1 90 ? 0.292 8.738 27.530 1.00 93.94 90 LYS A CA 1
ATOM 746 C C . LYS A 1 90 ? 0.937 7.771 26.532 1.00 93.94 90 LYS A C 1
ATOM 748 O O . LYS A 1 90 ? 1.620 8.206 25.611 1.00 93.94 90 LYS A O 1
ATOM 753 N N . GLU A 1 91 ? 0.669 6.475 26.673 1.00 94.38 91 GLU A N 1
ATOM 754 C CA . GLU A 1 91 ? 1.175 5.441 25.756 1.00 94.38 91 GLU A CA 1
ATOM 755 C C . GLU A 1 91 ? 0.598 5.592 24.349 1.00 94.38 91 GLU A C 1
ATOM 757 O O . GLU A 1 91 ? 1.310 5.423 23.364 1.00 94.38 91 GLU A O 1
ATOM 762 N N . ARG A 1 92 ? -0.678 5.973 24.238 1.00 92.75 92 ARG A N 1
ATOM 763 C CA . ARG A 1 92 ? -1.315 6.253 22.948 1.00 92.75 92 ARG A CA 1
ATOM 764 C C . ARG A 1 92 ? -0.686 7.455 22.243 1.00 92.75 92 ARG A C 1
ATOM 766 O O . ARG A 1 92 ? -0.458 7.384 21.040 1.00 92.75 92 ARG A O 1
ATOM 773 N N . ALA A 1 93 ? -0.382 8.529 22.974 1.00 95.12 93 ALA A N 1
ATOM 774 C CA . ALA A 1 93 ? 0.319 9.688 22.421 1.00 95.12 93 ALA A CA 1
ATOM 775 C C . ALA A 1 93 ? 1.736 9.319 21.949 1.00 95.12 93 ALA A C 1
ATOM 777 O O . ALA A 1 93 ? 2.151 9.724 20.864 1.00 95.12 93 ALA A O 1
ATOM 778 N N . HIS A 1 94 ? 2.446 8.492 22.721 1.00 96.06 94 HIS A N 1
ATOM 779 C CA . HIS A 1 94 ? 3.755 7.969 22.337 1.00 96.06 94 HIS A CA 1
ATOM 780 C C . HIS A 1 94 ? 3.684 7.095 21.073 1.00 96.06 94 HIS A C 1
ATOM 782 O O . HIS A 1 94 ? 4.440 7.319 20.130 1.00 96.06 94 HIS A O 1
ATOM 788 N N . LEU A 1 95 ? 2.739 6.150 21.010 1.00 94.00 95 LEU A N 1
ATOM 789 C CA . LEU A 1 95 ? 2.526 5.301 19.835 1.00 94.00 95 LEU A CA 1
ATOM 790 C C . LEU A 1 95 ? 2.200 6.135 18.588 1.00 94.00 95 LEU A C 1
ATOM 792 O O . LEU A 1 95 ? 2.733 5.868 17.515 1.00 94.00 95 LEU A O 1
ATOM 796 N N . LEU A 1 96 ? 1.361 7.165 18.724 1.00 94.44 96 LEU A N 1
ATOM 797 C CA . LEU A 1 96 ? 1.032 8.064 17.619 1.00 94.44 96 LEU A CA 1
ATOM 798 C C . LEU A 1 96 ? 2.273 8.808 17.104 1.00 94.44 96 LEU A C 1
ATOM 800 O O . LEU A 1 96 ? 2.472 8.893 15.894 1.00 94.44 96 LEU A O 1
ATOM 804 N N . ALA A 1 97 ? 3.130 9.302 18.003 1.00 96.69 97 ALA A N 1
ATOM 805 C CA . ALA A 1 97 ? 4.385 9.947 17.622 1.00 96.69 97 ALA A CA 1
ATOM 806 C C . ALA A 1 97 ? 5.319 8.985 16.865 1.00 96.69 97 ALA A C 1
ATOM 808 O O . ALA A 1 97 ? 5.892 9.364 15.844 1.00 96.69 97 ALA A O 1
ATOM 809 N N . GLN A 1 98 ? 5.419 7.728 17.313 1.00 96.75 98 GLN A N 1
ATOM 810 C CA . GLN A 1 98 ? 6.199 6.693 16.627 1.00 96.75 98 GLN A CA 1
ATOM 811 C C . GLN A 1 98 ? 5.649 6.384 15.229 1.00 96.75 98 GLN A C 1
ATOM 813 O O . GLN A 1 98 ? 6.420 6.335 14.272 1.00 96.75 98 GLN A O 1
ATOM 818 N N . ILE A 1 99 ? 4.329 6.216 15.094 1.00 95.75 99 ILE A N 1
ATOM 819 C CA . ILE A 1 99 ? 3.681 5.966 13.799 1.00 95.75 99 ILE A CA 1
ATOM 820 C C . ILE A 1 99 ? 3.929 7.139 12.846 1.00 95.75 99 ILE A C 1
ATOM 822 O O . ILE A 1 99 ? 4.302 6.919 11.697 1.00 95.75 99 ILE A O 1
ATOM 826 N N . ASN A 1 100 ? 3.793 8.382 13.312 1.00 96.44 100 ASN A N 1
ATOM 827 C CA . ASN A 1 100 ? 4.043 9.563 12.483 1.00 96.44 100 ASN A CA 1
ATOM 828 C C . ASN A 1 100 ? 5.501 9.642 12.008 1.00 96.44 100 ASN A C 1
ATOM 830 O O . ASN A 1 100 ? 5.748 9.941 10.839 1.00 96.44 100 ASN A O 1
ATOM 834 N N . ALA A 1 101 ? 6.464 9.327 12.879 1.00 97.56 101 ALA A N 1
ATOM 835 C CA . ALA A 1 101 ? 7.874 9.261 12.500 1.00 97.56 101 ALA A CA 1
ATOM 836 C C . ALA A 1 101 ? 8.133 8.174 11.441 1.00 97.56 101 ALA A C 1
ATOM 838 O O . ALA A 1 101 ? 8.826 8.426 10.456 1.00 97.56 101 ALA A O 1
ATOM 839 N N . GLN A 1 102 ? 7.527 6.993 11.595 1.00 97.19 102 GLN A N 1
ATOM 840 C CA . GLN A 1 102 ? 7.617 5.912 10.608 1.00 97.19 102 GLN A CA 1
ATOM 841 C C . GLN A 1 102 ? 6.983 6.292 9.268 1.00 97.19 102 GLN A C 1
ATOM 843 O O . GLN A 1 102 ? 7.541 5.986 8.218 1.00 97.19 102 GLN A O 1
ATOM 848 N N . VAL A 1 103 ? 5.835 6.976 9.277 1.00 95.75 103 VAL A N 1
ATOM 849 C CA . VAL A 1 103 ? 5.190 7.469 8.052 1.00 95.75 103 VAL A CA 1
ATOM 850 C C . VAL A 1 103 ? 6.100 8.457 7.324 1.00 95.75 103 VAL A C 1
ATOM 852 O O . VAL A 1 103 ? 6.278 8.325 6.115 1.00 95.75 103 VAL A O 1
ATOM 855 N N . ALA A 1 104 ? 6.722 9.396 8.042 1.00 96.19 104 ALA A N 1
ATOM 856 C CA . ALA A 1 104 ? 7.657 10.351 7.452 1.00 96.19 104 ALA A CA 1
ATOM 857 C C . ALA A 1 104 ? 8.893 9.660 6.847 1.00 96.19 104 ALA A C 1
ATOM 859 O O . ALA A 1 104 ? 9.319 9.996 5.740 1.00 96.19 104 ALA A O 1
ATOM 860 N N . ASP A 1 105 ? 9.450 8.660 7.532 1.00 97.56 105 ASP A N 1
ATOM 861 C CA . ASP A 1 105 ? 10.578 7.884 7.010 1.00 97.56 105 ASP A CA 1
ATOM 862 C C . ASP A 1 105 ? 10.191 7.083 5.756 1.00 97.56 105 ASP A C 1
ATOM 864 O O . ASP A 1 105 ? 10.859 7.167 4.723 1.00 97.56 105 ASP A O 1
ATOM 868 N N . MET A 1 106 ? 9.042 6.399 5.779 1.00 96.38 106 MET A N 1
ATOM 869 C CA . MET A 1 106 ? 8.520 5.694 4.604 1.00 96.38 106 MET A CA 1
ATOM 870 C C . MET A 1 106 ? 8.288 6.640 3.420 1.00 96.38 106 MET A C 1
ATOM 872 O O . MET A 1 106 ? 8.637 6.298 2.290 1.00 96.38 106 MET A O 1
ATOM 876 N N . GLN A 1 107 ? 7.754 7.842 3.652 1.00 94.94 107 GLN A N 1
ATOM 877 C CA . GLN A 1 107 ? 7.601 8.860 2.607 1.00 94.94 107 GLN A CA 1
ATOM 878 C C . GLN A 1 107 ? 8.953 9.268 2.011 1.00 94.94 107 GLN A C 1
ATOM 880 O O . GLN A 1 107 ? 9.084 9.360 0.789 1.00 94.94 107 GLN A O 1
ATOM 885 N N . ASN A 1 108 ? 9.985 9.443 2.840 1.00 96.69 108 ASN A N 1
ATOM 886 C CA . ASN A 1 108 ? 11.337 9.737 2.367 1.00 96.69 108 ASN A CA 1
ATOM 887 C C . ASN A 1 108 ? 11.910 8.599 1.511 1.00 96.69 108 ASN A C 1
ATOM 889 O O . ASN A 1 108 ? 12.500 8.860 0.459 1.00 96.69 108 ASN A O 1
ATOM 893 N N . VAL A 1 109 ? 11.723 7.343 1.926 1.00 97.69 109 VAL A N 1
ATOM 894 C CA . VAL A 1 109 ? 12.150 6.163 1.159 1.00 97.69 109 VAL A CA 1
ATOM 895 C C . VAL A 1 109 ? 11.423 6.091 -0.184 1.00 97.69 109 VAL A C 1
ATOM 897 O O . VAL A 1 109 ? 12.070 5.884 -1.214 1.00 97.69 109 VAL A O 1
ATOM 900 N N . ILE A 1 110 ? 10.106 6.312 -0.204 1.00 96.38 110 ILE A N 1
ATOM 901 C CA . ILE A 1 110 ? 9.305 6.334 -1.436 1.00 96.38 110 ILE A CA 1
ATOM 902 C C . ILE A 1 110 ? 9.827 7.417 -2.383 1.00 96.38 110 ILE A C 1
ATOM 904 O O . ILE A 1 110 ? 10.126 7.117 -3.539 1.00 96.38 110 ILE A O 1
ATOM 908 N N . ASN A 1 111 ? 10.016 8.644 -1.896 1.00 96.38 111 ASN A N 1
ATOM 909 C CA . ASN A 1 111 ? 10.492 9.761 -2.713 1.00 96.38 111 ASN A CA 1
ATOM 910 C C . ASN A 1 111 ? 11.874 9.476 -3.315 1.00 96.38 111 ASN A C 1
ATOM 912 O O . ASN A 1 111 ? 12.051 9.578 -4.530 1.00 96.38 111 ASN A O 1
ATOM 916 N N . LYS A 1 112 ? 12.832 9.010 -2.501 1.00 97.19 112 LYS A N 1
ATOM 917 C CA . LYS A 1 112 ? 14.174 8.633 -2.978 1.00 97.19 112 LYS A CA 1
ATOM 918 C C . LYS A 1 112 ? 14.124 7.514 -4.017 1.00 97.19 112 LYS A C 1
ATOM 920 O O . LYS A 1 112 ? 14.848 7.567 -5.010 1.00 97.19 112 LYS A O 1
ATOM 925 N N . THR A 1 113 ? 13.263 6.518 -3.811 1.00 97.75 113 THR A N 1
ATOM 926 C CA . THR A 1 113 ? 13.100 5.388 -4.736 1.00 97.75 113 THR A CA 1
ATOM 927 C C . THR A 1 113 ? 12.505 5.843 -6.067 1.00 97.75 113 THR A C 1
ATOM 929 O O . THR A 1 113 ? 12.987 5.443 -7.127 1.00 97.75 113 THR A O 1
ATOM 932 N N . LEU A 1 114 ? 11.491 6.713 -6.038 1.00 97.12 114 LEU A N 1
ATOM 933 C CA . LEU A 1 114 ? 10.887 7.283 -7.242 1.00 97.12 114 LEU A CA 1
ATOM 934 C C . LEU A 1 114 ? 11.879 8.155 -8.014 1.00 97.12 114 LEU A C 1
ATOM 936 O O . LEU A 1 114 ? 11.966 8.035 -9.236 1.00 97.12 114 LEU A O 1
ATOM 940 N N . ASP A 1 115 ? 12.669 8.975 -7.328 1.00 97.69 115 ASP A N 1
ATOM 941 C CA . ASP A 1 115 ? 13.688 9.806 -7.970 1.00 97.69 115 ASP A CA 1
ATOM 942 C C . ASP A 1 115 ? 14.811 8.970 -8.576 1.00 97.69 115 ASP A C 1
ATOM 944 O O . ASP A 1 115 ? 15.226 9.215 -9.711 1.00 97.69 115 ASP A O 1
ATOM 948 N N . TYR A 1 116 ? 15.274 7.940 -7.867 1.00 97.88 116 TYR A N 1
ATOM 949 C CA . TYR A 1 116 ? 16.255 7.001 -8.402 1.00 97.88 116 TYR A CA 1
ATOM 950 C C . TYR A 1 116 ? 15.720 6.270 -9.640 1.00 97.88 116 TYR A C 1
ATOM 952 O O . TYR A 1 116 ? 16.387 6.230 -10.677 1.00 97.88 116 TYR A O 1
ATOM 960 N N . ARG A 1 117 ? 14.474 5.782 -9.584 1.00 97.75 117 ARG A N 1
ATOM 961 C CA . ARG A 1 117 ? 13.787 5.166 -10.725 1.00 97.75 117 ARG A CA 1
ATOM 962 C C . ARG A 1 117 ? 13.719 6.120 -11.918 1.00 97.75 117 ARG A C 1
ATOM 964 O O . ARG A 1 117 ? 14.052 5.713 -13.028 1.00 97.75 117 ARG A O 1
ATOM 971 N N . ARG A 1 118 ? 13.319 7.380 -11.710 1.00 97.75 118 ARG A N 1
ATOM 972 C CA . ARG A 1 118 ? 13.271 8.400 -12.774 1.00 97.75 118 ARG A CA 1
ATOM 973 C C . ARG A 1 118 ? 14.642 8.607 -13.410 1.00 97.75 118 ARG A C 1
ATOM 975 O O . ARG A 1 118 ? 14.730 8.619 -14.633 1.00 97.75 118 ARG A O 1
ATOM 982 N N . LYS A 1 119 ? 15.705 8.709 -12.605 1.00 97.75 119 LYS A N 1
ATOM 983 C CA . LYS A 1 119 ? 17.084 8.876 -13.095 1.00 97.75 119 LYS A CA 1
ATOM 984 C C . LYS A 1 119 ? 17.527 7.706 -13.971 1.00 97.75 119 LYS A C 1
ATOM 986 O O . LYS A 1 119 ? 18.043 7.943 -15.059 1.00 97.75 119 LYS A O 1
ATOM 991 N N . ILE A 1 120 ? 17.290 6.465 -13.540 1.00 97.62 120 ILE A N 1
ATOM 992 C CA . ILE A 1 120 ? 17.640 5.279 -14.339 1.00 97.62 120 ILE A CA 1
ATOM 993 C C . ILE A 1 120 ? 16.845 5.247 -15.642 1.00 97.62 120 ILE A C 1
ATOM 995 O O . ILE A 1 120 ? 17.426 5.047 -16.706 1.00 97.62 120 ILE A O 1
ATOM 999 N N . ILE A 1 121 ? 15.527 5.453 -15.573 1.00 97.75 121 ILE A N 1
ATOM 1000 C CA . ILE A 1 121 ? 14.664 5.433 -16.760 1.00 97.75 121 ILE A CA 1
ATOM 1001 C C . ILE A 1 121 ? 15.100 6.511 -17.753 1.00 97.75 121 ILE A C 1
ATOM 1003 O O . ILE A 1 121 ? 15.168 6.243 -18.949 1.00 97.75 121 ILE A O 1
ATOM 1007 N N . PHE A 1 122 ? 15.437 7.705 -17.268 1.00 97.69 122 PHE A N 1
ATOM 1008 C CA . PHE A 1 122 ? 15.946 8.782 -18.106 1.00 97.69 122 PHE A CA 1
ATOM 1009 C C . PHE A 1 122 ? 17.294 8.425 -18.744 1.00 97.69 122 PHE A C 1
ATOM 1011 O O . PHE A 1 122 ? 17.451 8.545 -19.953 1.00 97.69 122 PHE A O 1
ATOM 1018 N N . ALA A 1 123 ? 18.255 7.917 -17.969 1.00 96.56 123 ALA A N 1
ATOM 1019 C CA . ALA A 1 123 ? 19.551 7.502 -18.508 1.00 96.56 123 ALA A CA 1
ATOM 1020 C C . ALA A 1 123 ? 19.411 6.399 -19.575 1.00 96.56 123 ALA A C 1
ATOM 1022 O O . ALA A 1 123 ? 20.060 6.452 -20.622 1.00 96.56 123 ALA A O 1
ATOM 1023 N N . ALA A 1 124 ? 18.523 5.428 -19.344 1.00 97.06 124 ALA A N 1
ATOM 1024 C CA . ALA A 1 124 ? 18.217 4.385 -20.312 1.00 97.06 124 ALA A CA 1
ATOM 1025 C C . ALA A 1 124 ? 17.562 4.962 -21.576 1.00 97.06 124 ALA A C 1
ATOM 1027 O O . ALA A 1 124 ? 17.981 4.625 -22.683 1.00 97.06 124 ALA A O 1
ATOM 1028 N N . SER A 1 125 ? 16.579 5.861 -21.439 1.00 97.75 125 SER A N 1
ATOM 1029 C CA . SER A 1 125 ? 15.814 6.399 -22.573 1.00 97.75 125 SER A CA 1
ATOM 1030 C C . SER A 1 125 ? 16.688 7.133 -23.594 1.00 97.75 125 SER A C 1
ATOM 1032 O O . SER A 1 125 ? 16.432 7.021 -24.795 1.00 97.75 125 SER A O 1
ATOM 1034 N N . LEU A 1 126 ? 17.767 7.786 -23.145 1.00 96.94 126 LEU A N 1
ATOM 1035 C CA . LEU A 1 126 ? 18.760 8.418 -24.021 1.00 96.94 126 LEU A CA 1
ATOM 1036 C C . LEU A 1 126 ? 19.451 7.413 -24.958 1.00 96.94 126 LEU A C 1
ATOM 1038 O O . LEU A 1 126 ? 19.787 7.751 -26.092 1.00 96.94 126 LEU A O 1
ATOM 1042 N N . SER A 1 127 ? 19.642 6.170 -24.509 1.00 96.69 127 SER A N 1
ATOM 1043 C CA . SER A 1 127 ? 20.344 5.128 -25.269 1.00 96.69 127 SER A CA 1
ATOM 1044 C C . SER A 1 127 ? 19.411 4.206 -26.057 1.00 96.69 127 SER A C 1
ATOM 1046 O O . SER A 1 127 ? 19.856 3.584 -27.022 1.00 96.69 127 SER A O 1
ATOM 1048 N N . VAL A 1 128 ? 18.119 4.148 -25.707 1.00 97.44 128 VAL A N 1
ATOM 1049 C CA . VAL A 1 128 ? 17.142 3.225 -26.315 1.00 97.44 128 VAL A CA 1
ATOM 1050 C C . VAL A 1 128 ? 17.123 3.335 -27.838 1.00 97.44 128 VAL A C 1
ATOM 1052 O O . VAL A 1 128 ? 17.298 2.325 -28.510 1.00 97.44 128 VAL A O 1
ATOM 1055 N N . LYS A 1 129 ? 17.000 4.545 -28.405 1.00 96.50 129 LYS A N 1
ATOM 1056 C CA . LYS A 1 129 ? 16.954 4.715 -29.872 1.00 96.50 129 LYS A CA 1
ATOM 1057 C C . LYS A 1 129 ? 18.216 4.183 -30.555 1.00 96.50 129 LYS A C 1
ATOM 1059 O O . LYS A 1 129 ? 18.126 3.498 -31.573 1.00 96.50 129 LYS A O 1
ATOM 1064 N N . LYS A 1 130 ? 19.391 4.463 -29.980 1.00 97.62 130 LYS A N 1
ATOM 1065 C CA . LYS A 1 130 ? 20.678 3.974 -30.490 1.00 97.62 130 LYS A CA 1
ATOM 1066 C C . LYS A 1 130 ? 20.736 2.446 -30.442 1.00 97.62 130 LYS A C 1
ATOM 1068 O O . LYS A 1 130 ? 21.098 1.827 -31.439 1.00 97.62 130 LYS A O 1
ATOM 1073 N N . TRP A 1 131 ? 20.362 1.837 -29.316 1.00 97.94 131 TRP A N 1
ATOM 1074 C CA . TRP A 1 131 ? 20.327 0.380 -29.165 1.00 97.94 131 TRP A CA 1
ATOM 1075 C C . TRP A 1 131 ? 19.359 -0.275 -30.147 1.00 97.94 131 TRP A C 1
ATOM 1077 O O . TRP A 1 131 ? 19.730 -1.254 -30.787 1.00 97.94 131 TRP A O 1
ATOM 1087 N N . THR A 1 132 ? 18.172 0.300 -30.351 1.00 98.31 132 THR A N 1
ATOM 1088 C CA . THR A 1 132 ? 17.207 -0.194 -31.339 1.00 98.31 132 THR A CA 1
ATOM 1089 C C . THR A 1 132 ? 17.796 -0.195 -32.748 1.00 98.31 132 THR A C 1
ATOM 1091 O O . THR A 1 1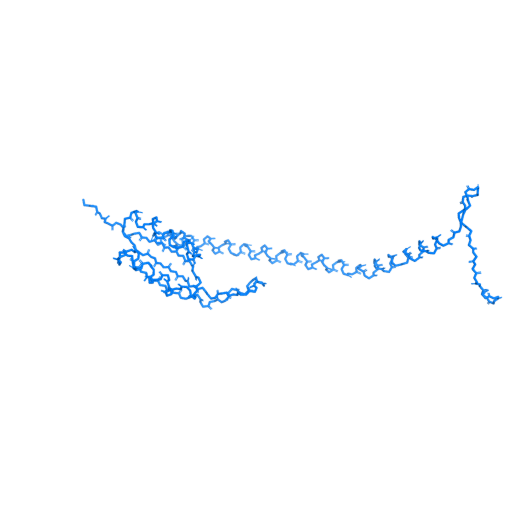32 ? 17.720 -1.212 -33.432 1.00 98.31 132 THR A O 1
ATOM 1094 N N . ILE A 1 133 ? 18.433 0.898 -33.178 1.00 98.12 133 ILE A N 1
ATOM 1095 C CA . ILE A 1 133 ? 19.052 0.974 -34.512 1.00 98.12 133 ILE A CA 1
ATOM 1096 C C . ILE A 1 133 ? 20.181 -0.053 -34.653 1.00 98.12 133 ILE A C 1
ATOM 1098 O O . ILE A 1 133 ? 20.261 -0.728 -35.677 1.00 98.12 133 ILE A O 1
ATOM 1102 N N . MET A 1 134 ? 21.043 -0.196 -33.641 1.00 98.25 134 MET A N 1
ATOM 1103 C CA . MET A 1 134 ? 22.131 -1.180 -33.676 1.00 98.25 134 MET A CA 1
ATOM 1104 C C . MET A 1 134 ? 21.596 -2.611 -33.772 1.00 98.25 134 MET A C 1
ATOM 1106 O O . MET A 1 134 ? 22.080 -3.381 -34.596 1.00 98.25 134 MET A O 1
ATOM 1110 N N . LEU A 1 135 ? 20.563 -2.946 -32.994 1.00 98.31 135 LEU A N 1
ATOM 1111 C CA . LEU A 1 135 ? 19.917 -4.257 -33.043 1.00 98.31 135 LEU A CA 1
ATOM 1112 C C . LEU A 1 135 ? 19.259 -4.523 -34.398 1.00 98.31 135 LEU A C 1
ATOM 1114 O O . LEU A 1 135 ? 19.396 -5.622 -34.927 1.00 98.31 135 LEU A O 1
ATOM 1118 N N . LEU A 1 136 ? 18.588 -3.528 -34.984 1.00 98.38 136 LEU A N 1
ATOM 1119 C CA . LEU A 1 136 ? 17.990 -3.656 -36.314 1.00 98.38 136 LEU A CA 1
ATOM 1120 C C . LEU A 1 136 ? 19.057 -3.882 -37.387 1.00 98.38 136 LEU A C 1
ATOM 1122 O O . LEU A 1 136 ? 18.926 -4.818 -38.165 1.00 98.38 136 LEU A O 1
AT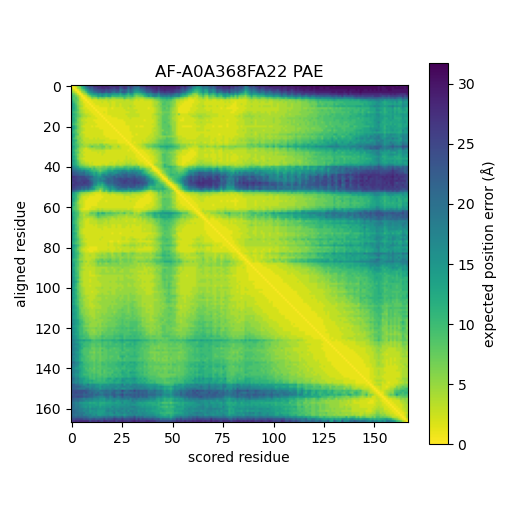OM 1126 N N . LYS A 1 137 ? 20.137 -3.090 -37.391 1.00 98.25 137 LYS A N 1
ATOM 1127 C CA . LYS A 1 137 ? 21.255 -3.274 -38.331 1.00 98.25 137 LYS A CA 1
ATOM 1128 C C . LYS A 1 137 ? 21.876 -4.661 -38.201 1.00 98.25 137 LYS A C 1
ATOM 1130 O O . LYS A 1 137 ? 22.047 -5.343 -39.205 1.00 98.25 137 LYS A O 1
ATOM 1135 N N . LEU A 1 138 ? 22.172 -5.087 -36.974 1.00 98.25 138 LEU A N 1
ATOM 1136 C CA . LEU A 1 138 ? 22.775 -6.390 -36.711 1.00 98.25 138 LEU A CA 1
ATOM 1137 C C . LEU A 1 138 ? 21.855 -7.528 -37.168 1.00 98.25 138 LEU A C 1
ATOM 1139 O O . LEU A 1 138 ? 22.300 -8.438 -37.862 1.00 98.25 138 LEU A O 1
ATOM 1143 N N . LYS A 1 139 ? 20.560 -7.439 -36.844 1.00 98.25 139 LYS A N 1
ATOM 1144 C CA . LYS A 1 139 ? 19.549 -8.402 -37.289 1.00 98.25 139 LYS A CA 1
ATOM 1145 C C . LYS A 1 139 ? 19.460 -8.458 -38.813 1.00 98.25 139 LYS A C 1
ATOM 1147 O O . LYS A 1 139 ? 19.414 -9.558 -39.349 1.00 98.25 139 LYS 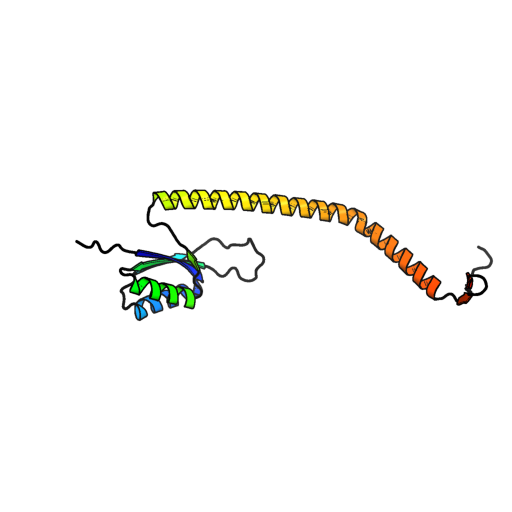A O 1
ATOM 1152 N N . SER A 1 140 ? 19.455 -7.316 -39.501 1.00 98.00 140 SER A N 1
ATOM 1153 C CA . SER A 1 140 ? 19.418 -7.270 -40.966 1.00 98.00 140 SER A CA 1
ATOM 1154 C C . SER A 1 140 ? 20.661 -7.901 -41.589 1.00 98.00 140 SER A C 1
ATOM 1156 O O . SER A 1 140 ? 20.522 -8.690 -42.512 1.00 98.00 140 SER A O 1
ATOM 1158 N N . ILE A 1 141 ? 21.857 -7.627 -41.055 1.00 97.75 141 ILE A N 1
ATOM 1159 C CA . ILE A 1 141 ? 23.104 -8.244 -41.535 1.00 97.75 141 ILE A CA 1
ATOM 1160 C C . ILE A 1 141 ? 23.035 -9.764 -41.383 1.00 97.75 141 ILE A C 1
ATOM 1162 O O . ILE A 1 141 ? 23.232 -10.474 -42.361 1.00 97.75 141 ILE A O 1
ATOM 1166 N N . PHE A 1 142 ? 22.707 -10.273 -40.192 1.00 97.69 142 PHE A N 1
ATOM 1167 C CA . PHE A 1 142 ? 22.602 -11.721 -39.982 1.00 97.69 142 PHE A CA 1
ATOM 1168 C C . PHE A 1 142 ? 21.495 -12.357 -40.819 1.00 97.69 142 PHE A C 1
ATOM 1170 O O . PHE A 1 142 ? 21.671 -13.462 -41.318 1.00 97.69 142 PHE A O 1
ATOM 1177 N N . HIS A 1 143 ? 20.374 -11.665 -41.013 1.00 97.75 143 HIS A N 1
ATOM 1178 C CA . HIS A 1 143 ? 19.320 -12.133 -41.903 1.00 97.75 143 HIS A CA 1
ATOM 1179 C C . HIS A 1 143 ? 19.819 -12.269 -43.347 1.00 97.75 143 HIS A C 1
ATOM 1181 O O . HIS A 1 143 ? 19.556 -13.291 -43.971 1.00 97.75 143 HIS A O 1
ATOM 1187 N N . THR A 1 144 ? 20.589 -11.298 -43.846 1.00 96.69 144 THR A N 1
ATOM 1188 C CA . THR A 1 144 ? 21.203 -11.368 -45.178 1.00 96.69 144 THR A CA 1
ATOM 1189 C C . THR A 1 144 ? 22.260 -12.462 -45.273 1.00 96.69 144 THR A C 1
ATOM 1191 O O . THR A 1 144 ? 22.228 -13.241 -46.216 1.00 96.69 144 THR A O 1
ATOM 1194 N N . LEU A 1 145 ? 23.156 -12.577 -44.287 1.00 95.75 145 LEU A N 1
ATOM 1195 C CA . LEU A 1 145 ? 24.176 -13.632 -44.256 1.00 95.75 145 LEU A CA 1
ATOM 1196 C C . LEU A 1 145 ? 23.553 -15.034 -44.238 1.00 95.75 145 LEU A C 1
ATOM 1198 O O . LEU A 1 145 ? 24.097 -15.947 -44.847 1.00 95.75 145 LEU A O 1
ATOM 1202 N N . ASN A 1 146 ? 22.391 -15.198 -43.602 1.00 95.44 146 ASN A N 1
ATOM 1203 C CA . ASN A 1 146 ? 21.646 -16.458 -43.608 1.00 95.44 146 ASN A CA 1
ATOM 1204 C C . ASN A 1 146 ? 21.068 -16.828 -44.988 1.00 95.44 146 ASN A C 1
ATOM 1206 O O . ASN A 1 146 ? 20.620 -17.959 -45.154 1.00 95.44 146 ASN A O 1
ATOM 1210 N N . MET A 1 147 ? 21.048 -15.909 -45.960 1.00 94.56 147 MET A N 1
ATOM 1211 C CA . MET A 1 147 ? 20.675 -16.203 -47.351 1.00 94.56 147 MET A CA 1
ATOM 1212 C C . MET A 1 147 ? 21.871 -16.661 -48.202 1.00 94.56 147 MET A C 1
ATOM 1214 O O . MET A 1 147 ? 21.680 -17.058 -49.348 1.00 94.56 147 MET A O 1
ATOM 1218 N N . PHE A 1 148 ? 23.101 -16.581 -47.682 1.00 95.50 148 PHE A N 1
ATOM 1219 C CA . PHE A 1 148 ? 24.312 -16.935 -48.424 1.00 95.50 148 PHE A CA 1
ATOM 1220 C C . PHE A 1 148 ? 24.600 -18.436 -48.316 1.00 95.50 148 PHE A C 1
ATOM 1222 O O . PHE A 1 148 ? 24.261 -19.084 -47.325 1.00 95.50 148 PHE A O 1
ATOM 1229 N N . SER A 1 149 ? 25.266 -18.989 -49.327 1.00 93.44 149 SER A N 1
ATOM 1230 C CA . SER A 1 149 ? 25.732 -20.378 -49.307 1.00 93.44 149 SER A CA 1
ATOM 1231 C C . SER A 1 149 ? 27.083 -20.476 -48.601 1.00 93.44 149 SER A C 1
ATOM 1233 O O . SER A 1 149 ? 27.954 -19.628 -48.794 1.00 93.44 149 SER A O 1
ATOM 1235 N N . VAL A 1 150 ? 27.272 -21.510 -47.781 1.00 92.81 150 VAL A N 1
ATOM 1236 C CA . VAL A 1 150 ? 28.517 -21.726 -47.028 1.00 92.81 150 VAL A CA 1
ATOM 1237 C C . VAL A 1 150 ? 29.465 -22.612 -47.830 1.00 92.81 150 VAL A C 1
ATOM 1239 O O . VAL A 1 150 ? 29.125 -23.756 -48.129 1.00 92.81 150 VAL A O 1
ATOM 1242 N N . ASP A 1 151 ? 30.675 -22.125 -48.103 1.00 92.19 151 ASP A N 1
ATOM 1243 C CA . ASP A 1 151 ? 31.768 -22.943 -48.626 1.00 92.19 151 ASP A CA 1
ATOM 1244 C C . ASP A 1 151 ? 32.712 -23.352 -47.488 1.00 92.19 151 ASP A C 1
ATOM 1246 O O . ASP A 1 151 ? 33.494 -22.559 -46.952 1.00 92.19 151 ASP A O 1
ATOM 1250 N N . VAL A 1 152 ? 32.624 -24.626 -47.106 1.00 87.19 152 VAL A N 1
ATOM 1251 C CA . VAL A 1 152 ? 33.386 -25.209 -45.994 1.00 87.19 152 VAL A CA 1
ATOM 1252 C C . VAL A 1 152 ? 34.866 -25.393 -46.354 1.00 87.19 152 VAL A C 1
ATOM 1254 O O . VAL A 1 152 ? 35.717 -25.370 -45.464 1.00 87.19 152 VAL A O 1
ATOM 1257 N N . THR A 1 153 ? 35.191 -25.524 -47.643 1.00 87.50 153 THR A N 1
ATOM 1258 C CA . THR A 1 153 ? 36.557 -25.773 -48.128 1.00 87.50 153 THR A CA 1
ATOM 1259 C C . THR A 1 153 ? 37.415 -24.522 -47.984 1.00 87.50 153 THR A C 1
ATOM 1261 O O . THR A 1 153 ? 38.528 -24.582 -47.461 1.00 87.50 153 THR A O 1
ATOM 1264 N N . HIS A 1 154 ? 36.871 -23.372 -48.384 1.00 86.19 154 HIS A N 1
ATOM 1265 C CA . HIS A 1 154 ? 37.560 -22.082 -48.326 1.00 86.19 154 HIS A CA 1
ATOM 1266 C C . HIS A 1 154 ? 37.190 -21.234 -47.100 1.00 86.19 154 HIS A C 1
ATOM 1268 O O . HIS A 1 154 ? 37.781 -20.175 -46.892 1.00 86.19 154 HIS A O 1
ATOM 1274 N N . LYS A 1 155 ? 36.257 -21.709 -46.261 1.00 89.00 155 LYS A N 1
ATOM 1275 C CA . LYS A 1 155 ? 35.720 -20.991 -45.091 1.00 89.00 155 LYS A CA 1
ATOM 1276 C C . LYS A 1 155 ? 35.177 -19.608 -45.464 1.00 89.00 155 LYS A C 1
ATOM 1278 O O . LYS A 1 155 ? 35.438 -18.624 -44.770 1.00 89.00 155 LYS A O 1
ATOM 1283 N N . CYS A 1 156 ? 34.427 -19.532 -46.560 1.00 92.56 156 CYS A N 1
ATOM 1284 C CA . CYS A 1 156 ? 33.819 -18.295 -47.040 1.00 92.56 156 CYS A CA 1
ATOM 1285 C C . CYS A 1 156 ? 32.304 -18.446 -47.254 1.00 92.56 156 CYS A C 1
ATOM 1287 O O . CYS A 1 156 ? 31.749 -19.545 -47.208 1.00 92.56 156 CYS A O 1
ATOM 1289 N N . LEU A 1 157 ? 31.632 -17.308 -47.438 1.00 94.69 157 LEU A N 1
ATOM 1290 C CA . LEU A 1 157 ? 30.223 -17.243 -47.816 1.00 94.69 157 LEU A CA 1
ATOM 1291 C C . LEU A 1 157 ? 30.124 -16.768 -49.264 1.00 94.69 157 LEU A C 1
ATOM 1293 O O . LEU A 1 157 ? 30.787 -15.798 -49.636 1.00 94.69 157 LEU A O 1
ATOM 1297 N N . ILE A 1 158 ? 29.285 -17.433 -50.053 1.00 94.06 158 ILE A N 1
ATOM 1298 C CA . ILE A 1 158 ? 29.046 -17.130 -51.465 1.00 94.06 158 ILE A CA 1
ATOM 1299 C C . ILE A 1 158 ? 27.620 -16.601 -51.611 1.00 94.06 158 ILE A C 1
ATOM 1301 O O . ILE A 1 158 ? 26.667 -17.193 -51.096 1.00 94.06 158 ILE A O 1
ATOM 1305 N N . ALA A 1 159 ? 27.479 -15.481 -52.314 1.00 95.81 159 ALA A N 1
ATOM 1306 C CA . ALA A 1 159 ? 26.208 -14.820 -52.560 1.00 95.81 159 ALA A CA 1
ATOM 1307 C C . ALA A 1 159 ? 26.131 -14.324 -54.003 1.00 95.81 159 ALA A C 1
ATOM 1309 O O . ALA A 1 159 ? 27.136 -13.897 -54.568 1.00 95.81 159 ALA A O 1
ATOM 1310 N N . GLU A 1 160 ? 24.923 -14.317 -54.553 1.00 94.06 160 GLU A N 1
ATOM 1311 C CA . GLU A 1 160 ? 24.608 -13.661 -55.818 1.00 94.06 160 GLU A CA 1
ATOM 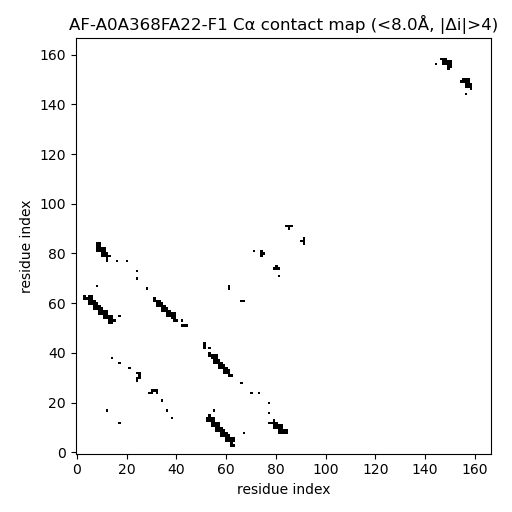1312 C C . GLU A 1 160 ? 23.748 -12.431 -55.526 1.00 94.06 160 GLU A C 1
ATOM 1314 O O . GLU A 1 160 ? 22.835 -12.478 -54.696 1.00 94.06 160 GLU A O 1
ATOM 1319 N N . CYS A 1 161 ? 24.047 -11.309 -56.176 1.00 93.75 161 CYS A N 1
ATOM 1320 C CA . CYS A 1 161 ? 23.283 -10.080 -56.013 1.00 93.75 161 CYS A CA 1
ATOM 1321 C C . CYS A 1 161 ? 23.143 -9.321 -57.334 1.00 93.75 161 CYS A C 1
ATOM 1323 O O . CYS A 1 161 ? 23.960 -9.446 -58.244 1.00 93.75 161 CYS A O 1
ATOM 1325 N N . TRP A 1 162 ? 22.083 -8.520 -57.417 1.00 93.88 162 TRP A N 1
ATOM 1326 C CA . TRP A 1 162 ? 21.871 -7.580 -58.509 1.00 93.88 162 TRP A CA 1
ATOM 1327 C C . TRP A 1 162 ? 22.525 -6.244 -58.159 1.00 93.88 162 TRP A C 1
ATOM 1329 O O . TRP A 1 162 ? 22.254 -5.690 -57.094 1.00 93.88 162 TRP A O 1
ATOM 1339 N N . VAL A 1 163 ? 23.353 -5.723 -59.063 1.00 94.00 163 VAL A N 1
ATOM 1340 C CA . VAL A 1 163 ? 24.005 -4.412 -58.951 1.00 94.00 163 VAL A CA 1
ATOM 1341 C C . VAL A 1 163 ? 23.861 -3.679 -60.291 1.00 94.00 163 VAL A C 1
ATOM 1343 O O . VAL A 1 163 ? 23.993 -4.320 -61.340 1.00 94.00 163 VAL A O 1
ATOM 1346 N N . PRO A 1 164 ? 23.519 -2.379 -60.313 1.00 93.94 164 PRO A N 1
ATOM 1347 C CA . PRO A 1 164 ? 23.464 -1.622 -61.557 1.00 93.94 164 PRO A CA 1
ATOM 1348 C C . PRO A 1 164 ? 24.875 -1.415 -62.127 1.00 93.94 164 PRO A C 1
A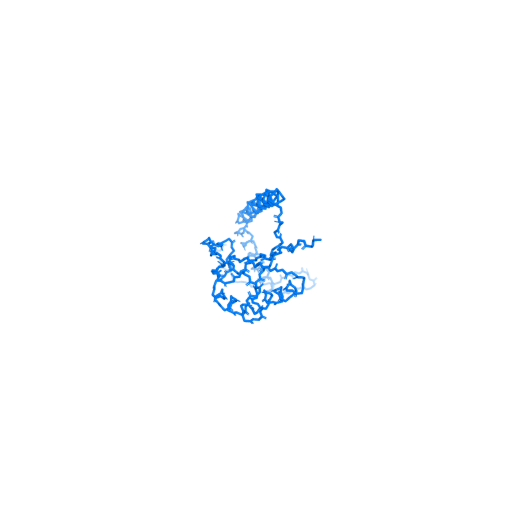TOM 1350 O O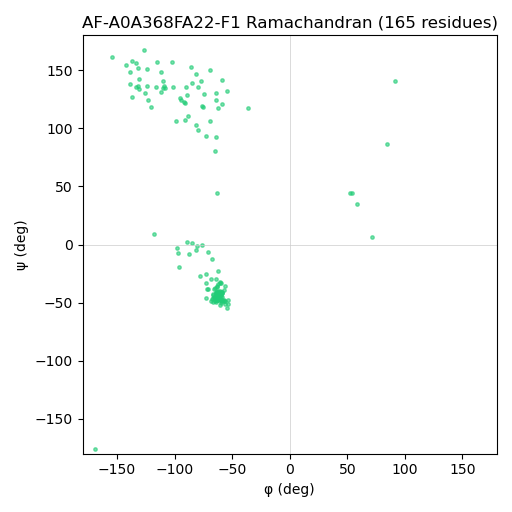 . PRO A 1 164 ? 25.861 -1.311 -61.408 1.00 93.94 164 PRO A O 1
ATOM 1353 N N . THR A 1 165 ? 24.979 -1.320 -63.449 1.00 92.19 165 THR A N 1
ATOM 1354 C CA . THR A 1 165 ? 26.267 -1.214 -64.161 1.00 92.19 165 THR A CA 1
ATOM 1355 C C . THR A 1 165 ? 26.933 0.166 -64.088 1.00 92.19 165 THR A C 1
ATOM 1357 O O . THR A 1 165 ? 27.979 0.356 -64.698 1.00 92.19 165 THR A O 1
ATOM 1360 N N . VAL A 1 166 ? 26.318 1.138 -63.410 1.00 90.81 166 VAL A N 1
ATOM 1361 C CA . VAL A 1 166 ? 26.744 2.553 -63.362 1.00 90.81 166 VAL A CA 1
ATOM 1362 C C . VAL A 1 166 ? 27.126 3.038 -61.955 1.00 90.81 166 VAL A C 1
ATOM 1364 O O . VAL A 1 166 ? 27.327 4.238 -61.782 1.00 90.81 166 VAL A O 1
ATOM 1367 N N . ASP A 1 167 ? 27.220 2.131 -60.978 1.00 55.00 167 ASP A N 1
ATOM 1368 C CA . ASP A 1 167 ? 27.662 2.438 -59.604 1.00 55.00 167 ASP A CA 1
ATOM 1369 C C . ASP A 1 167 ? 29.168 2.738 -59.493 1.00 55.00 167 ASP A C 1
ATOM 1371 O O . ASP A 1 167 ? 29.971 2.091 -60.210 1.00 55.00 167 ASP A O 1
#

Radius of gyration: 33.91 Å; Cα contacts (8 Å, |Δi|>4): 140; chains: 1; bounding box: 66×37×110 Å

Secondary structure (DSSP, 8-state):
------EEEEEEEEGGGHHHHHHHHHHHTTT-SEEEEEE--S---SS--S----EEEEEEEE-SHHHHHHHHHHHHHTTPEEE---SSHHHHHHHHHHHHHHHHHHHHHHHHHHHHHHHHHHHHHHHHHHHHHHHHHHHHHHHHHTTSEEETTTTEEE------TT-

Nearest PDB structures (foldseek):
  7uzi-assembly1_a  TM=8.174E-01  e=4.550E-13  Rattus norvegicus
  6c6l-assembly1_A  TM=6.902E-01  e=6.686E-10  Saccharomyces cerevisiae S288C
  6pe4-assembly1_A  TM=6.877E-01  e=2.142E-09  Saccharomyces cerevisiae S288C
  8eas-assembly1_a  TM=6.750E-01  e=4.751E-09  Saccharomyces cerevisiae
  8eau-assembly1_a  TM=6.639E-01  e=2.642E-08  Saccharomyces cerevisiae

pLDDT: mean 89.64, std 13.18, range [34.0, 98.38]

InterPro domains:
  IPR002490 V-type ATPase, V0 complex, 116kDa subunit family [PF01496] (7-166)
  IPR002490 V-type ATPase, V0 complex, 116kDa subunit family [PTHR11629] (6-165)

Solvent-accessible surface area (backbone atoms only — not comparable to full-atom values): 9935 Å² total; per-residue (Å²): 134,84,76,83,68,76,42,73,52,37,31,40,33,52,47,91,46,47,69,61,49,54,55,47,50,35,63,77,52,68,65,59,50,51,79,50,73,49,77,52,84,77,76,73,74,90,55,97,58,90,72,75,68,57,35,21,40,39,40,39,39,36,65,60,72,75,52,51,61,52,50,52,53,51,37,51,74,71,65,30,50,75,48,94,71,62,89,48,69,68,58,37,53,51,51,51,53,52,51,52,52,50,51,53,51,51,51,52,52,51,52,53,50,53,52,51,51,50,52,53,52,51,61,48,57,74,46,47,66,58,52,51,51,52,51,51,52,52,50,50,51,55,56,54,58,70,71,37,46,78,40,80,90,80,72,46,75,47,78,89,83,93,75,72,97,83,121

Foldseek 3Di:
DDDQPKDKWKWKAQPVCVVVLVVCCCVVVVNQKDKDKAWDPDQPPPDPDPDSRTMIMMMIIHTDPVVVVVSVVSCVVRVIGIDDADPDPVVNVVVVVVVVVVVVVVVVVVVVVVVVVVVVVVVVVVCVVVVVVVVVVVVVVVVVQVVWDADPVVRDTHDDDDDDPPD